Protein AF-A0A7Y0KTG3-F1 (afdb_monomer)

Solvent-accessible surface area (backbone atoms only — not comparable to full-atom values): 6422 Å² total; per-residue (Å²): 110,35,32,43,37,33,25,45,78,39,53,71,75,45,52,79,74,59,49,71,63,42,43,85,75,49,70,42,40,42,65,58,55,52,53,52,51,54,55,38,41,76,73,67,42,84,80,76,78,57,63,63,98,90,29,83,32,62,64,56,47,30,54,33,74,69,43,94,52,64,80,71,36,76,60,45,34,35,30,38,28,81,39,93,68,92,51,73,7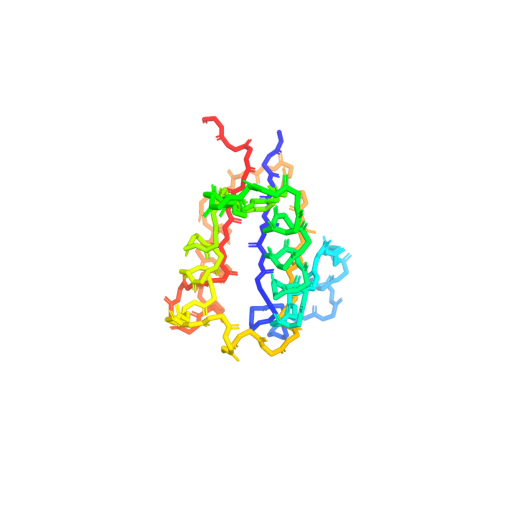0,60,51,52,57,59,35,69,57,21,93,83,54,38,33,59,49,75,45,66,75,131

Foldseek 3Di:
DKKKKFKPLLLVPDDPVVNVQKDWDDWQDLVVVVVVQVVCVVVVNNPDFDDDPVGPGPVRVCQLVVHDDSNVRPRMIMIMHDDPDDDVVVLVVSLVSDPVSHRIDMPDDD

Secondary structure (DSSP, 8-state):
--EEEEEHHHHHTS-HHHHTT-EEEEEE-HHHHHHHHHHHHHTT-TTPPP--SS-SSHHHHHHHHT-SSGGG-SSEEEEEEE-SS--HHHHHHHHHHSTTS-SEEEES--

Mean predicted aligned error: 4.87 Å

Structure (mmCIF, N/CA/C/O backbone):
data_AF-A0A7Y0KTG3-F1
#
_entry.id   AF-A0A7Y0KTG3-F1
#
loop_
_atom_site.group_PDB
_atom_site.id
_atom_site.type_symbol
_atom_site.label_atom_id
_atom_site.label_alt_id
_atom_site.label_comp_id
_atom_site.label_asym_id
_atom_site.label_entity_id
_atom_site.label_seq_id
_atom_site.pdbx_PDB_ins_code
_atom_site.Cartn_x
_atom_site.Cartn_y
_atom_site.Cartn_z
_atom_site.occupancy
_atom_site.B_iso_or_equiv
_atom_site.auth_seq_id
_atom_site.auth_comp_id
_atom_site.auth_asym_id
_atom_site.auth_atom_id
_atom_site.pdbx_PDB_model_num
ATOM 1 N N . MET A 1 1 ? -18.018 5.749 -3.160 1.00 81.81 1 MET A N 1
ATOM 2 C CA . MET A 1 1 ? -17.918 5.172 -1.804 1.00 81.81 1 MET A CA 1
ATOM 3 C C . MET A 1 1 ? -16.442 5.013 -1.512 1.00 81.81 1 MET A C 1
ATOM 5 O O . MET A 1 1 ? -15.791 4.327 -2.298 1.00 81.81 1 MET A O 1
ATOM 9 N N . PRO A 1 2 ? -15.916 5.694 -0.486 1.00 88.75 2 PRO A N 1
ATOM 10 C CA . PRO A 1 2 ? -14.494 5.674 -0.178 1.00 88.75 2 PRO A CA 1
ATOM 11 C C . PRO A 1 2 ? -14.012 4.271 0.192 1.00 88.75 2 PRO A C 1
ATOM 13 O O . PRO A 1 2 ? -14.731 3.498 0.831 1.00 88.75 2 PRO A O 1
ATOM 16 N N . VAL A 1 3 ? -12.787 3.949 -0.206 1.00 90.94 3 VAL A N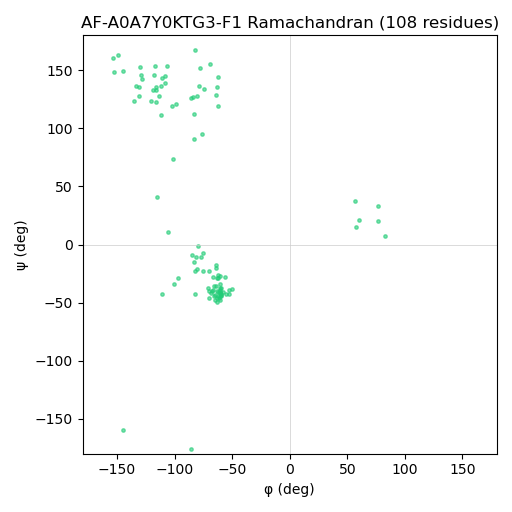 1
ATOM 17 C CA . VAL A 1 3 ? -12.118 2.698 0.155 1.00 90.94 3 VAL A CA 1
ATOM 18 C C . VAL A 1 3 ? -10.847 3.046 0.908 1.00 90.94 3 VAL A C 1
ATOM 20 O O . VAL A 1 3 ? -10.006 3.779 0.393 1.00 90.94 3 VAL A O 1
ATOM 23 N N . LEU A 1 4 ? -10.732 2.521 2.124 1.00 92.69 4 LEU A N 1
ATOM 24 C CA . LEU A 1 4 ? -9.517 2.571 2.918 1.00 92.69 4 LEU A CA 1
ATOM 25 C C . LEU A 1 4 ? -8.579 1.468 2.448 1.00 92.69 4 LEU A C 1
ATOM 27 O O . LEU A 1 4 ? -8.977 0.307 2.390 1.00 92.69 4 LEU A O 1
ATOM 31 N N . ILE A 1 5 ? -7.352 1.854 2.145 1.00 94.19 5 ILE A N 1
ATOM 32 C CA . ILE A 1 5 ? -6.251 1.001 1.735 1.00 94.19 5 ILE A CA 1
ATOM 33 C C . ILE A 1 5 ? -5.191 1.058 2.835 1.00 94.19 5 ILE A C 1
ATOM 35 O O . ILE A 1 5 ? -4.784 2.154 3.231 1.00 94.19 5 ILE A O 1
ATOM 39 N N . ILE A 1 6 ? -4.755 -0.103 3.324 1.00 95.50 6 ILE A N 1
ATOM 40 C CA . ILE A 1 6 ? -3.663 -0.215 4.296 1.00 95.50 6 ILE A CA 1
ATOM 41 C C . ILE A 1 6 ? -2.607 -1.224 3.842 1.00 95.50 6 ILE A C 1
ATOM 43 O O . ILE A 1 6 ? -2.938 -2.222 3.202 1.00 95.50 6 ILE A O 1
ATOM 47 N N . GLY A 1 7 ? -1.347 -0.953 4.172 1.00 95.12 7 GLY A N 1
ATOM 48 C CA . GLY A 1 7 ? -0.236 -1.878 3.950 1.00 95.12 7 GLY A CA 1
ATOM 49 C C . GLY A 1 7 ? -0.120 -2.923 5.059 1.00 95.12 7 GLY A C 1
ATOM 50 O O . GLY A 1 7 ? -0.735 -2.798 6.126 1.00 95.12 7 GLY A O 1
ATOM 51 N N . TRP A 1 8 ? 0.682 -3.957 4.807 1.00 92.88 8 TRP A N 1
ATOM 52 C CA . TRP A 1 8 ? 0.927 -5.056 5.740 1.00 92.88 8 TRP A CA 1
ATOM 53 C C . TRP A 1 8 ? 1.371 -4.584 7.130 1.00 92.88 8 TRP A C 1
ATOM 55 O O . TRP A 1 8 ? 0.832 -5.060 8.128 1.00 92.88 8 TRP A O 1
ATOM 65 N N . GLY A 1 9 ? 2.268 -3.597 7.218 1.00 91.25 9 GLY A N 1
ATOM 66 C CA . GLY A 1 9 ? 2.786 -3.102 8.498 1.00 91.25 9 GLY A CA 1
ATOM 67 C C . GLY A 1 9 ? 1.714 -2.482 9.402 1.00 91.25 9 GLY A C 1
ATOM 68 O O . GLY A 1 9 ? 1.817 -2.544 10.628 1.00 91.25 9 GLY A O 1
ATOM 69 N N . VAL A 1 10 ? 0.653 -1.916 8.815 1.00 93.44 10 VAL A N 1
ATOM 70 C CA . VAL A 1 10 ? -0.525 -1.437 9.558 1.00 93.44 10 VAL A CA 1
ATOM 71 C C . VAL A 1 10 ? -1.480 -2.589 9.850 1.00 93.44 10 VAL A C 1
ATOM 73 O O . VAL A 1 10 ? -1.997 -2.687 10.962 1.00 93.44 10 VAL A O 1
ATOM 76 N N . TYR A 1 11 ? -1.708 -3.464 8.868 1.00 94.00 11 TYR A N 1
ATOM 77 C CA . TYR A 1 11 ? -2.612 -4.602 8.999 1.00 94.00 11 TYR A CA 1
ATOM 78 C C . TYR A 1 11 ? -2.183 -5.568 10.111 1.00 94.00 11 TYR A C 1
ATOM 80 O O . TYR A 1 11 ? -3.029 -6.022 10.881 1.00 94.00 11 TYR A O 1
ATOM 88 N N . ASP A 1 12 ? -0.886 -5.855 10.247 1.00 92.94 12 ASP A N 1
ATOM 89 C CA . ASP A 1 12 ? -0.370 -6.800 11.243 1.00 92.94 12 ASP A CA 1
ATOM 90 C C . ASP A 1 12 ? -0.689 -6.368 12.685 1.00 92.94 12 ASP A C 1
ATOM 92 O O . ASP A 1 12 ? -1.047 -7.196 13.526 1.00 92.94 12 ASP A O 1
ATOM 96 N N . LYS A 1 13 ? -0.700 -5.052 12.926 1.00 93.19 13 LYS A N 1
ATOM 97 C CA . LYS A 1 13 ? -0.993 -4.418 14.222 1.00 93.19 13 LYS A CA 1
ATOM 98 C C . LYS A 1 13 ? -2.479 -4.424 14.597 1.00 93.19 13 LYS A C 1
ATOM 100 O O . LYS A 1 13 ? -2.828 -4.022 15.707 1.00 93.19 13 LYS A O 1
ATOM 105 N N . LEU A 1 14 ? -3.363 -4.844 13.692 1.00 92.62 14 LEU A N 1
ATOM 106 C CA . LEU A 1 14 ? -4.804 -4.873 13.934 1.00 92.62 14 LEU A CA 1
ATOM 107 C C . LEU A 1 14 ? -5.228 -6.055 14.796 1.00 92.62 14 LEU A C 1
ATOM 109 O O . LEU A 1 14 ? -4.647 -7.140 14.753 1.00 92.62 14 LEU A O 1
ATOM 113 N N . THR A 1 15 ? -6.323 -5.868 15.530 1.00 93.81 15 THR A N 1
ATOM 114 C CA . THR A 1 15 ? -6.976 -6.983 16.217 1.00 93.81 15 THR A CA 1
ATOM 115 C C . THR A 1 15 ? -7.626 -7.938 15.213 1.00 93.81 15 THR A C 1
ATOM 117 O O . THR A 1 15 ? -8.060 -7.534 14.135 1.00 93.81 15 THR A O 1
ATOM 120 N N . GLU A 1 16 ? -7.810 -9.204 15.592 1.00 95.00 16 GLU A N 1
ATOM 121 C CA . GLU A 1 16 ? -8.489 -10.208 14.751 1.00 95.00 16 GLU A CA 1
ATOM 122 C C . GLU A 1 16 ? -9.905 -9.80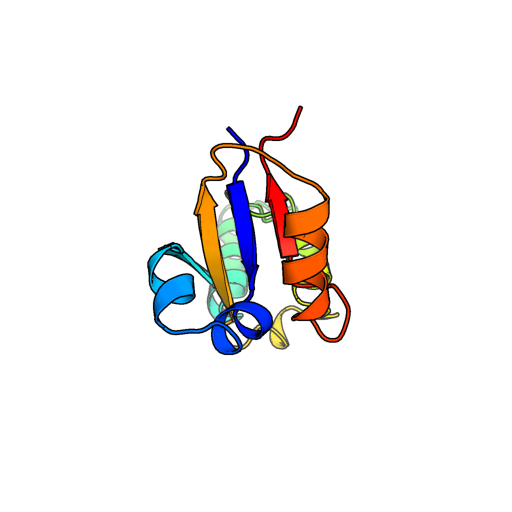2 14.318 1.00 95.00 16 GLU A C 1
ATOM 124 O O . GLU A 1 16 ? -10.401 -10.230 13.276 1.00 95.00 16 GLU A O 1
ATOM 129 N N . LYS A 1 17 ? -10.586 -8.976 15.120 1.00 94.19 17 LYS A N 1
ATOM 130 C CA . LYS A 1 17 ? -11.897 -8.433 14.758 1.00 94.19 17 LYS A CA 1
ATOM 131 C C . LYS A 1 17 ? -11.774 -7.410 13.630 1.00 94.19 17 LYS A C 1
ATOM 133 O O . LYS A 1 17 ? -12.550 -7.480 12.686 1.00 94.19 17 LYS A O 1
ATOM 138 N N . GLU A 1 18 ? -10.813 -6.496 13.728 1.00 92.00 18 GLU A N 1
ATOM 139 C CA . GLU A 1 18 ? -10.572 -5.467 12.713 1.00 92.00 18 GLU A CA 1
ATOM 140 C C . GLU A 1 18 ? -10.049 -6.081 11.412 1.00 92.00 18 GLU A C 1
ATOM 142 O O . GLU A 1 18 ? -10.546 -5.731 10.347 1.00 92.00 18 GLU A O 1
ATOM 147 N N . LYS A 1 19 ? -9.130 -7.056 11.484 1.00 94.62 19 LYS A N 1
ATOM 148 C CA . LYS A 1 19 ? -8.587 -7.769 10.313 1.00 94.62 19 LYS A CA 1
ATOM 149 C C . LYS A 1 19 ? -9.686 -8.347 9.410 1.00 94.62 19 LYS A C 1
ATOM 151 O O . LYS A 1 19 ? -9.601 -8.229 8.193 1.00 94.62 19 LYS A O 1
ATOM 156 N N . LYS A 1 20 ? -10.767 -8.885 9.991 1.00 94.88 20 LYS A N 1
ATOM 157 C CA . LYS A 1 20 ? -11.921 -9.446 9.251 1.00 94.88 20 LYS A CA 1
ATOM 158 C C . LYS A 1 20 ? -12.702 -8.427 8.422 1.00 94.88 20 LYS A C 1
ATOM 160 O O . LYS A 1 20 ? -13.486 -8.825 7.565 1.00 94.88 20 LYS A O 1
ATOM 165 N N . GLU A 1 21 ? -12.537 -7.138 8.693 1.00 93.50 21 GLU A N 1
ATOM 166 C CA . GLU A 1 21 ? -13.199 -6.071 7.940 1.00 93.50 21 GLU A CA 1
ATOM 167 C C . GLU A 1 21 ? -12.428 -5.689 6.669 1.00 93.50 21 GLU A C 1
ATOM 169 O O . GLU A 1 21 ? -12.940 -4.928 5.846 1.00 93.50 21 GLU A O 1
ATOM 174 N N . PHE A 1 22 ? -11.213 -6.215 6.502 1.00 95.06 22 PHE A N 1
ATOM 175 C CA . PHE A 1 22 ? -10.356 -5.964 5.357 1.00 95.06 22 PHE A CA 1
ATOM 176 C C . PHE A 1 22 ? -10.253 -7.199 4.460 1.00 95.06 22 PHE A C 1
ATOM 178 O O . PHE A 1 22 ? -10.226 -8.339 4.918 1.00 95.06 22 PHE A O 1
ATOM 185 N N . ALA A 1 23 ? -10.157 -6.956 3.157 1.00 95.88 23 ALA A N 1
ATOM 186 C CA . ALA A 1 23 ? -9.843 -7.967 2.160 1.00 95.88 23 ALA A CA 1
ATOM 187 C C . ALA A 1 23 ? -8.423 -7.750 1.636 1.00 95.88 23 ALA A C 1
ATOM 189 O O . ALA A 1 23 ? -8.043 -6.610 1.370 1.00 95.88 23 ALA A O 1
ATOM 190 N N . LEU A 1 24 ? -7.665 -8.830 1.441 1.00 95.94 24 LEU A N 1
ATOM 191 C CA . LEU A 1 24 ? -6.414 -8.781 0.686 1.00 95.94 24 LEU A CA 1
ATOM 192 C C . LEU A 1 24 ? -6.721 -8.413 -0.772 1.00 95.94 24 LEU A C 1
ATOM 194 O O . LEU A 1 24 ? -7.585 -9.036 -1.393 1.00 95.94 24 LEU A O 1
ATOM 198 N N . VAL A 1 25 ? -6.035 -7.403 -1.307 1.00 93.25 25 VAL A N 1
ATOM 199 C CA . VAL A 1 25 ? -6.269 -6.896 -2.670 1.00 93.25 25 VAL A CA 1
ATOM 200 C C . VAL A 1 25 ? -5.110 -7.201 -3.603 1.00 93.25 25 VAL A C 1
ATOM 202 O O . VAL A 1 25 ? -5.350 -7.586 -4.746 1.00 93.25 25 VAL A O 1
ATOM 205 N N . ALA A 1 26 ? -3.880 -7.023 -3.131 1.00 92.00 26 ALA A N 1
ATOM 206 C CA . ALA A 1 26 ? -2.683 -7.216 -3.933 1.00 92.00 26 ALA A CA 1
ATOM 207 C C . ALA A 1 26 ? -1.499 -7.600 -3.045 1.00 92.00 26 ALA A C 1
ATOM 209 O O . ALA A 1 26 ? -1.418 -7.146 -1.903 1.00 92.00 26 ALA A O 1
ATOM 210 N N . ASN A 1 27 ? -0.598 -8.398 -3.615 1.00 92.62 27 ASN A N 1
ATOM 211 C CA . ASN A 1 27 ? 0.745 -8.639 -3.107 1.00 92.62 27 ASN A CA 1
ATOM 212 C C . ASN A 1 27 ? 1.725 -8.098 -4.145 1.00 92.62 27 ASN A C 1
ATOM 214 O O . ASN A 1 27 ? 1.543 -8.337 -5.341 1.00 92.62 27 ASN A O 1
ATOM 218 N N . TYR A 1 28 ? 2.738 -7.384 -3.685 1.00 90.94 28 TYR A N 1
ATOM 219 C CA . TYR A 1 28 ? 3.764 -6.780 -4.512 1.00 90.94 28 TYR A CA 1
ATOM 220 C C . TYR A 1 28 ? 5.073 -7.498 -4.241 1.00 90.94 28 TYR A C 1
ATOM 222 O O . TYR A 1 28 ? 5.643 -7.411 -3.158 1.00 90.94 28 TYR A O 1
ATOM 230 N N . GLU A 1 29 ? 5.532 -8.225 -5.249 1.00 89.75 29 GLU A N 1
ATOM 231 C CA . GLU A 1 29 ? 6.836 -8.867 -5.244 1.00 89.75 29 GLU A CA 1
ATOM 232 C C . GLU A 1 29 ? 7.710 -8.180 -6.280 1.00 89.75 29 GLU A C 1
ATOM 234 O O . GLU A 1 29 ? 7.270 -7.934 -7.404 1.00 89.75 29 GLU A O 1
ATOM 239 N N . THR A 1 30 ? 8.964 -7.914 -5.926 1.00 88.81 30 THR A N 1
ATOM 240 C CA . THR A 1 30 ? 9.952 -7.323 -6.838 1.00 88.81 30 THR A CA 1
ATOM 241 C C . THR A 1 30 ? 10.022 -8.068 -8.186 1.00 88.81 30 THR A C 1
ATOM 243 O O . THR A 1 30 ? 10.114 -7.448 -9.247 1.00 88.81 30 THR A O 1
ATOM 246 N N . SER A 1 31 ? 9.916 -9.402 -8.168 1.00 89.31 31 SER A N 1
ATOM 247 C CA . SER A 1 31 ? 9.901 -10.268 -9.360 1.00 89.31 31 SER A CA 1
ATOM 248 C C . SER A 1 31 ? 8.806 -9.888 -10.361 1.00 89.31 31 SER A C 1
ATOM 250 O O . SER A 1 31 ? 9.072 -9.806 -11.559 1.00 89.31 31 SER A O 1
ATOM 252 N N . TYR A 1 32 ? 7.601 -9.585 -9.876 1.00 87.38 32 TYR A N 1
ATOM 253 C CA . TYR A 1 32 ? 6.465 -9.206 -10.713 1.00 87.38 32 TYR A CA 1
ATOM 254 C C . TYR A 1 32 ? 6.747 -7.930 -11.520 1.00 87.38 32 TYR A C 1
ATOM 256 O O . TYR A 1 32 ? 6.406 -7.851 -12.700 1.00 87.38 32 TYR A O 1
ATOM 264 N N . PHE A 1 33 ? 7.423 -6.945 -10.921 1.00 87.88 33 PHE A N 1
ATOM 265 C CA . PHE A 1 33 ? 7.778 -5.702 -11.614 1.00 87.88 33 PHE A CA 1
ATOM 266 C C . PHE A 1 33 ? 8.773 -5.946 -12.746 1.00 87.88 33 PHE A C 1
ATOM 268 O O . PHE A 1 33 ? 8.581 -5.433 -13.852 1.00 87.88 33 PHE A O 1
ATOM 275 N N . TYR A 1 34 ? 9.798 -6.762 -12.493 1.00 88.94 34 TYR A N 1
ATOM 276 C CA . TYR A 1 34 ? 10.777 -7.132 -13.512 1.00 88.94 34 TYR A CA 1
ATOM 277 C C . TYR A 1 34 ? 10.131 -7.886 -14.675 1.00 88.94 34 TYR A C 1
ATOM 279 O O . TYR A 1 34 ? 10.369 -7.535 -15.831 1.00 88.94 34 TYR A O 1
ATOM 287 N N . GLU A 1 35 ? 9.245 -8.842 -14.387 1.00 89.69 35 GLU A N 1
ATOM 288 C CA . GLU A 1 35 ? 8.496 -9.567 -15.418 1.00 89.69 35 GLU A CA 1
ATOM 289 C C . GLU A 1 35 ? 7.631 -8.627 -16.273 1.00 89.69 35 GLU A C 1
ATOM 291 O O . GLU A 1 35 ? 7.639 -8.722 -17.504 1.00 89.69 35 GLU A O 1
ATOM 296 N N . CYS A 1 36 ? 6.914 -7.682 -15.650 1.00 87.81 36 CYS A N 1
ATOM 297 C CA . CYS A 1 36 ? 6.125 -6.685 -16.377 1.00 87.81 36 CYS A CA 1
ATOM 298 C C . CYS A 1 36 ? 6.997 -5.807 -17.283 1.00 87.81 36 CYS A C 1
ATOM 300 O O . CYS A 1 36 ? 6.651 -5.595 -18.449 1.00 87.81 36 CYS A O 1
ATOM 302 N N . TYR A 1 37 ? 8.127 -5.319 -16.767 1.00 88.25 37 TYR A N 1
ATOM 303 C CA . TYR A 1 37 ? 9.048 -4.484 -17.530 1.00 88.25 37 TYR A CA 1
ATOM 304 C C . TYR A 1 37 ? 9.645 -5.238 -18.724 1.00 88.25 37 TYR A C 1
ATOM 306 O O . TYR A 1 37 ? 9.598 -4.738 -19.849 1.00 88.25 37 TYR A O 1
ATOM 314 N N . GLU A 1 38 ? 10.166 -6.450 -18.516 1.00 90.50 38 GLU A N 1
ATOM 315 C CA . GLU A 1 38 ? 10.749 -7.264 -19.589 1.00 90.50 38 GLU A CA 1
ATOM 316 C C . GLU A 1 38 ? 9.728 -7.581 -20.684 1.00 90.50 38 GLU A C 1
ATOM 318 O O . GLU A 1 38 ? 10.031 -7.490 -21.878 1.00 90.50 38 GLU A O 1
ATOM 323 N N . TYR A 1 39 ? 8.498 -7.908 -20.288 1.00 91.25 39 TYR A N 1
ATOM 324 C CA . TYR A 1 39 ? 7.413 -8.205 -21.212 1.00 91.25 39 TYR A CA 1
ATOM 325 C C . TYR A 1 39 ? 7.040 -7.002 -22.091 1.00 91.25 39 TYR A C 1
ATOM 327 O O . TYR A 1 39 ? 6.906 -7.135 -23.312 1.00 91.25 39 TYR A O 1
ATOM 335 N N . GLU A 1 40 ? 6.896 -5.815 -21.503 1.00 91.69 40 GLU A N 1
ATOM 336 C CA . GLU A 1 40 ? 6.574 -4.591 -22.244 1.00 91.69 40 GLU A CA 1
ATOM 337 C C . GLU A 1 40 ? 7.753 -4.119 -23.102 1.00 91.69 40 GLU A C 1
ATOM 339 O O . GLU A 1 40 ? 7.572 -3.740 -24.267 1.00 91.69 40 GLU A O 1
ATOM 344 N N . TYR A 1 41 ? 8.980 -4.266 -22.600 1.00 89.62 41 TYR A N 1
ATOM 345 C CA . TYR A 1 41 ? 10.188 -4.011 -23.374 1.00 89.62 41 TYR A CA 1
ATOM 346 C C . TYR A 1 41 ? 10.274 -4.915 -24.612 1.00 89.62 41 TYR A C 1
ATOM 348 O O . TYR A 1 41 ? 10.557 -4.432 -25.712 1.00 89.62 41 TYR A O 1
ATOM 356 N N . ALA A 1 42 ? 9.965 -6.211 -24.478 1.00 92.50 42 ALA A N 1
ATOM 357 C CA . ALA A 1 42 ? 9.937 -7.163 -25.592 1.00 92.50 42 ALA A CA 1
ATOM 358 C C . ALA A 1 42 ? 8.889 -6.807 -26.663 1.00 92.50 42 ALA A C 1
ATOM 360 O O . ALA A 1 42 ? 9.074 -7.116 -27.841 1.00 92.50 42 ALA A O 1
ATOM 361 N N . LYS A 1 43 ? 7.816 -6.098 -26.287 1.00 94.06 43 LYS A N 1
ATOM 362 C CA . LYS A 1 43 ? 6.831 -5.531 -27.225 1.00 94.06 43 LYS A CA 1
ATOM 363 C C . LYS A 1 43 ? 7.277 -4.223 -27.883 1.00 94.06 43 LYS A C 1
ATOM 365 O O . LYS A 1 43 ? 6.542 -3.664 -28.695 1.00 94.06 43 LYS A O 1
ATOM 370 N N . GLY A 1 44 ? 8.463 -3.725 -27.546 1.00 90.94 44 GLY A N 1
ATOM 371 C CA . GLY A 1 44 ? 8.987 -2.452 -28.029 1.00 90.94 44 GLY A CA 1
ATOM 372 C C . GLY A 1 44 ? 8.492 -1.237 -27.243 1.00 90.94 44 GLY A C 1
ATOM 373 O O . GLY A 1 44 ? 8.796 -0.110 -27.640 1.00 90.94 44 GLY A O 1
ATOM 374 N N . ASN A 1 45 ? 7.772 -1.434 -26.133 1.00 90.75 45 ASN A N 1
ATOM 375 C CA . ASN A 1 45 ? 7.372 -0.350 -25.246 1.00 90.75 45 ASN A CA 1
ATOM 376 C C . ASN A 1 45 ? 8.510 -0.021 -24.269 1.00 90.75 45 ASN A C 1
ATOM 378 O O . ASN A 1 45 ? 8.629 -0.599 -23.194 1.00 90.75 45 ASN A O 1
ATOM 382 N N . LYS A 1 46 ? 9.374 0.917 -24.665 1.00 84.06 46 LYS A N 1
ATOM 383 C CA . LYS A 1 46 ? 10.535 1.340 -23.861 1.00 84.06 46 LYS A CA 1
ATOM 384 C C . LYS A 1 46 ? 10.199 2.350 -22.761 1.00 84.06 46 LYS A C 1
ATOM 386 O O . LYS A 1 46 ? 11.055 2.626 -21.932 1.00 84.06 46 LYS A O 1
ATOM 391 N N . ASN A 1 47 ? 8.984 2.894 -22.776 1.00 85.19 47 ASN A N 1
ATOM 392 C CA . ASN A 1 47 ? 8.513 3.913 -21.838 1.00 85.19 47 ASN A CA 1
ATOM 393 C C . ASN A 1 47 ? 7.368 3.348 -20.993 1.00 85.19 47 ASN A C 1
ATOM 395 O O . ASN A 1 47 ? 6.340 3.996 -20.816 1.00 85.19 47 ASN A O 1
ATOM 399 N N . TYR A 1 48 ? 7.500 2.094 -20.568 1.00 85.19 48 TYR A N 1
ATOM 400 C CA . TYR A 1 48 ? 6.482 1.457 -19.756 1.00 85.19 48 TYR A CA 1
ATOM 401 C C . TYR A 1 48 ? 6.329 2.196 -18.421 1.00 85.19 48 TYR A C 1
ATOM 403 O O . TYR A 1 48 ? 7.272 2.270 -17.636 1.00 85.19 48 TYR A O 1
ATOM 411 N N . GLU A 1 49 ? 5.131 2.720 -18.175 1.00 87.25 49 GLU A N 1
ATOM 412 C CA . GLU A 1 49 ? 4.716 3.255 -16.882 1.00 87.25 49 GLU A CA 1
ATOM 413 C C . GLU A 1 49 ? 3.814 2.220 -16.201 1.00 87.25 49 GLU A C 1
ATOM 415 O O . GLU A 1 49 ? 2.762 1.841 -16.727 1.00 87.25 49 GLU A O 1
ATOM 420 N N . TRP A 1 50 ? 4.237 1.734 -15.033 1.00 90.50 50 TRP A N 1
ATOM 421 C CA . TRP A 1 50 ? 3.458 0.791 -14.237 1.00 90.50 50 TRP A CA 1
ATOM 422 C C . TRP A 1 50 ? 2.359 1.516 -13.456 1.00 90.50 50 TRP A C 1
ATOM 424 O O . TRP A 1 50 ? 2.604 2.549 -12.837 1.00 90.50 50 TRP A O 1
ATOM 434 N N . SER A 1 51 ? 1.155 0.946 -13.449 1.00 91.00 51 SER A N 1
ATOM 435 C CA . SER A 1 51 ? 0.040 1.376 -12.605 1.00 91.00 51 SER A CA 1
ATOM 436 C C . SER A 1 51 ? -0.907 0.208 -12.349 1.00 91.00 51 SER A C 1
ATOM 438 O O . SER A 1 51 ? -0.926 -0.773 -13.100 1.00 91.00 51 SER A O 1
ATOM 440 N N . ASP A 1 52 ? -1.727 0.324 -11.311 1.00 90.50 52 ASP A N 1
ATOM 441 C CA . ASP A 1 52 ? -2.772 -0.642 -11.014 1.00 90.50 52 ASP A CA 1
ATOM 442 C C . ASP A 1 52 ? -4.033 0.015 -10.415 1.00 90.50 52 ASP A C 1
ATOM 444 O O . ASP A 1 52 ? -4.325 1.195 -10.614 1.00 90.50 52 ASP A O 1
ATOM 448 N N . ARG A 1 53 ? -4.863 -0.782 -9.732 1.00 89.06 53 ARG A N 1
ATOM 449 C CA . ARG A 1 53 ? -6.126 -0.313 -9.139 1.00 89.06 53 ARG A CA 1
ATOM 450 C C . ARG A 1 53 ? -5.932 0.512 -7.866 1.00 89.06 53 ARG A C 1
ATOM 452 O O . ARG A 1 53 ? -6.847 1.241 -7.481 1.00 89.06 53 ARG A O 1
ATOM 459 N N . CYS A 1 54 ? -4.805 0.345 -7.189 1.00 91.19 54 CYS A N 1
ATOM 460 C CA . CYS A 1 54 ? -4.475 0.964 -5.914 1.00 91.19 54 CYS A CA 1
ATOM 461 C C . CYS A 1 54 ? -3.543 2.170 -6.099 1.00 91.19 54 CYS A C 1
ATOM 463 O O . CYS A 1 54 ? -3.689 3.159 -5.370 1.00 91.19 54 CYS A O 1
ATOM 465 N N . PHE A 1 55 ? -2.647 2.112 -7.086 1.00 93.50 55 PHE A N 1
ATOM 466 C CA . PHE A 1 55 ? -1.558 3.058 -7.310 1.00 93.50 55 PHE A CA 1
ATOM 467 C C . PHE A 1 55 ? -1.472 3.487 -8.778 1.00 93.50 55 PHE A C 1
ATOM 469 O O . PHE A 1 55 ? -1.583 2.686 -9.703 1.00 93.50 55 PHE A O 1
ATOM 476 N N . LYS A 1 56 ? -1.281 4.787 -8.994 1.00 93.38 56 LYS A N 1
ATOM 477 C CA . LYS A 1 56 ? -1.178 5.424 -10.311 1.00 93.38 56 LYS A CA 1
ATOM 478 C C . LYS A 1 56 ? 0.216 5.303 -10.914 1.00 93.38 56 LYS A C 1
ATOM 480 O O . LYS A 1 56 ? 0.343 5.440 -12.124 1.00 93.38 56 LYS A O 1
ATOM 485 N N . SER A 1 57 ? 1.228 5.100 -10.079 1.00 93.00 57 SER A N 1
ATOM 486 C CA . SER A 1 57 ? 2.615 4.922 -10.490 1.00 93.00 57 SER A CA 1
ATOM 487 C C . SER A 1 57 ? 3.352 4.015 -9.507 1.00 93.00 57 SER A C 1
ATOM 489 O O . SER A 1 57 ? 2.909 3.813 -8.372 1.00 93.00 57 SER A O 1
ATOM 491 N N . GLN A 1 58 ? 4.503 3.495 -9.938 1.00 91.75 58 GLN A N 1
ATOM 492 C CA . GLN A 1 58 ? 5.434 2.782 -9.061 1.00 91.75 58 GLN A CA 1
ATOM 493 C C . GLN A 1 58 ? 5.930 3.692 -7.927 1.00 91.75 58 GLN A C 1
ATOM 495 O O . GLN A 1 58 ? 6.063 3.248 -6.795 1.00 91.75 58 GLN A O 1
ATOM 500 N N . GLU A 1 59 ? 6.151 4.976 -8.211 1.00 93.25 59 GLU A N 1
ATOM 501 C CA . GLU A 1 59 ? 6.574 5.969 -7.217 1.00 93.25 59 GLU A CA 1
ATOM 502 C C . GLU A 1 59 ? 5.52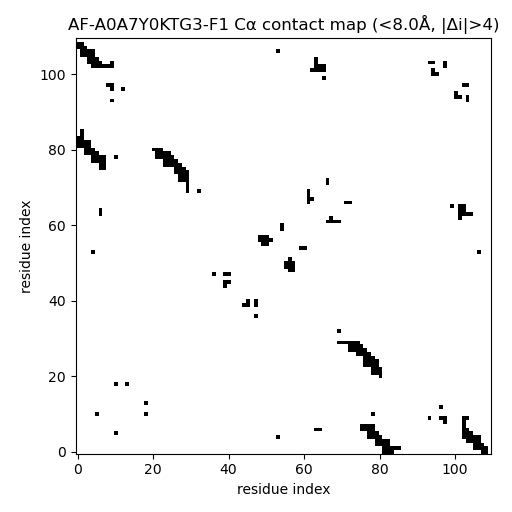9 6.110 -6.102 1.00 93.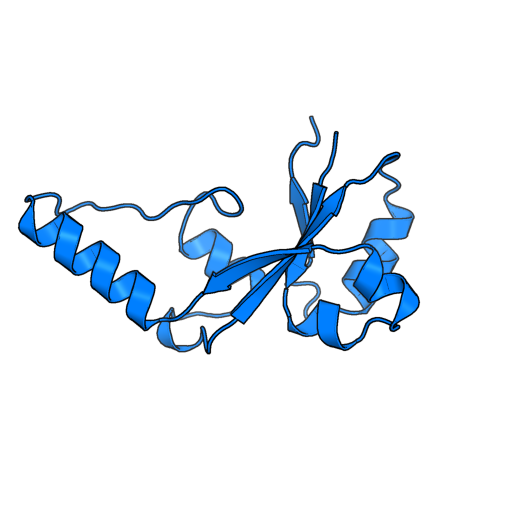25 59 GLU A C 1
ATOM 504 O O . GLU A 1 59 ? 5.88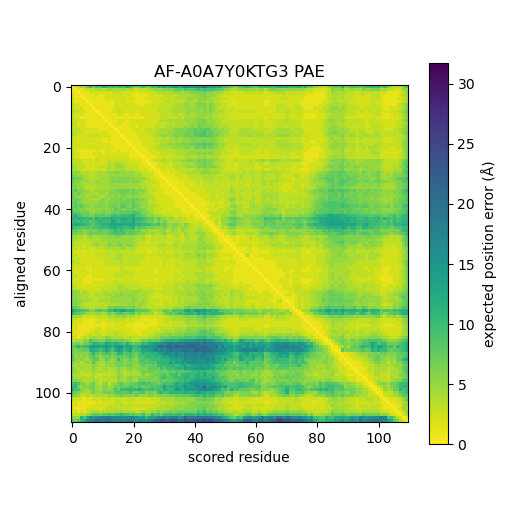3 6.064 -4.931 1.00 93.25 59 GLU A O 1
ATOM 509 N N . GLU A 1 60 ? 4.234 6.178 -6.442 1.00 94.88 60 GLU A N 1
ATOM 510 C CA . GLU A 1 60 ? 3.162 6.262 -5.440 1.00 94.88 60 GLU A CA 1
ATOM 511 C C . GLU A 1 60 ? 3.094 5.001 -4.557 1.00 94.88 60 GLU A C 1
ATOM 513 O O . GLU A 1 60 ? 2.787 5.090 -3.366 1.00 94.88 60 GLU A O 1
ATOM 518 N N . LEU A 1 61 ? 3.373 3.822 -5.124 1.00 94.25 61 LEU A N 1
ATOM 519 C CA . LEU A 1 61 ? 3.476 2.570 -4.368 1.00 94.25 61 LEU A CA 1
ATOM 520 C C . LEU A 1 61 ? 4.660 2.608 -3.389 1.00 94.25 61 LEU A C 1
ATOM 522 O O . LEU A 1 61 ? 4.496 2.276 -2.215 1.00 94.25 61 LEU A O 1
ATOM 526 N N . LEU A 1 62 ? 5.839 3.021 -3.858 1.00 93.75 62 LEU A N 1
ATOM 527 C CA . LEU A 1 62 ? 7.047 3.099 -3.035 1.00 93.75 62 LEU A CA 1
ATOM 528 C C . LEU A 1 62 ? 6.896 4.135 -1.915 1.00 93.75 62 LEU A C 1
ATOM 530 O O . LEU A 1 62 ? 7.167 3.824 -0.757 1.00 93.75 62 LEU A O 1
ATOM 534 N N . GLU A 1 63 ? 6.346 5.315 -2.214 1.00 94.00 63 GLU A N 1
ATOM 535 C CA . GLU A 1 63 ? 5.998 6.326 -1.208 1.00 94.00 63 GLU A CA 1
ATOM 536 C C . GLU A 1 63 ? 5.016 5.779 -0.164 1.00 94.00 63 GLU A C 1
ATOM 538 O O . GLU A 1 63 ? 5.162 6.036 1.035 1.00 94.00 63 GLU A O 1
ATOM 543 N N . PHE A 1 64 ? 4.026 4.990 -0.596 1.00 94.44 64 PHE A N 1
ATOM 544 C CA . PHE A 1 64 ? 3.065 4.369 0.310 1.00 94.44 64 PHE A CA 1
ATOM 545 C C . PHE A 1 64 ? 3.738 3.403 1.286 1.00 94.44 64 PHE A C 1
ATOM 547 O O . PHE A 1 64 ? 3.390 3.417 2.466 1.00 94.44 64 PHE A O 1
ATOM 554 N N . PHE A 1 65 ? 4.706 2.600 0.846 1.00 92.69 65 PHE A N 1
ATOM 555 C CA . PHE A 1 65 ? 5.452 1.708 1.738 1.00 92.69 65 PHE A CA 1
ATOM 556 C C . PHE A 1 65 ? 6.612 2.394 2.474 1.00 92.69 65 PHE A C 1
ATOM 558 O O . PHE A 1 65 ? 7.041 1.911 3.523 1.00 92.69 65 PHE A O 1
ATOM 565 N N . GLY A 1 66 ? 7.017 3.587 2.031 1.00 92.38 66 GLY A N 1
ATOM 566 C CA . GLY A 1 66 ? 8.166 4.324 2.557 1.00 92.38 66 GLY A CA 1
ATOM 567 C C . GLY A 1 66 ? 9.500 3.765 2.072 1.00 92.38 66 GLY A C 1
ATOM 568 O O . GLY A 1 66 ? 10.468 3.790 2.828 1.00 92.38 66 GLY A O 1
ATOM 569 N N . TYR A 1 67 ? 9.530 3.239 0.851 1.00 93.00 67 TYR A N 1
ATOM 570 C CA . TYR A 1 67 ? 10.713 2.663 0.225 1.00 93.00 67 TYR A CA 1
ATOM 571 C C . TYR A 1 67 ? 11.273 3.576 -0.856 1.00 93.00 67 TYR A C 1
ATOM 573 O O . TYR A 1 67 ? 10.552 4.375 -1.451 1.00 93.00 67 TYR A O 1
ATOM 581 N N . GLU A 1 68 ? 12.575 3.451 -1.098 1.00 91.62 68 GLU A N 1
ATOM 582 C CA . GLU A 1 68 ? 13.258 4.184 -2.166 1.00 91.62 68 GLU A CA 1
ATOM 583 C C . GLU A 1 68 ? 13.401 3.326 -3.424 1.00 91.62 68 GLU A C 1
ATOM 585 O O . GLU A 1 68 ? 13.426 3.866 -4.531 1.00 91.62 68 GLU A O 1
ATOM 590 N N . MET A 1 69 ? 13.472 1.998 -3.271 1.00 91.38 69 MET A N 1
ATOM 591 C CA . MET A 1 69 ? 13.710 1.075 -4.375 1.00 91.38 69 MET A CA 1
ATOM 592 C C . MET A 1 69 ? 12.688 -0.064 -4.400 1.00 91.38 69 MET A C 1
ATOM 594 O O . MET A 1 69 ? 12.116 -0.437 -3.379 1.00 91.38 69 MET A O 1
ATOM 598 N N . ILE A 1 70 ? 12.439 -0.621 -5.590 1.00 89.25 70 ILE A N 1
ATOM 599 C CA . ILE A 1 70 ? 11.475 -1.720 -5.755 1.00 89.25 70 ILE A CA 1
ATOM 600 C C . ILE A 1 70 ? 11.934 -2.997 -5.069 1.00 89.25 70 ILE A C 1
ATOM 602 O O . ILE A 1 70 ? 11.086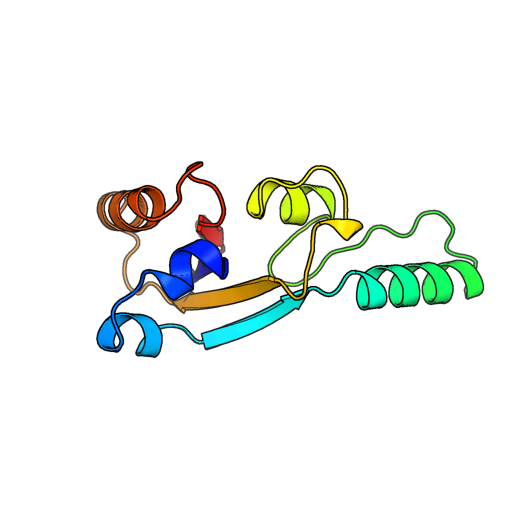 -3.770 -4.654 1.00 89.25 70 ILE A O 1
ATOM 606 N N . GLU A 1 71 ? 13.244 -3.194 -4.923 1.00 90.06 71 GLU A N 1
ATOM 607 C CA . GLU A 1 71 ? 13.852 -4.341 -4.247 1.00 90.06 71 GLU A CA 1
ATOM 608 C C . GLU A 1 71 ? 13.512 -4.401 -2.760 1.00 90.06 71 GLU A C 1
ATOM 610 O O . GLU A 1 71 ? 13.620 -5.466 -2.155 1.00 90.06 71 GLU A O 1
ATOM 615 N N . ASP A 1 72 ? 13.101 -3.272 -2.180 1.00 89.75 72 ASP A N 1
ATOM 616 C CA . ASP A 1 72 ? 12.638 -3.207 -0.799 1.00 89.75 72 ASP A CA 1
ATOM 617 C C . ASP A 1 72 ? 11.204 -3.759 -0.650 1.00 89.75 72 ASP A C 1
ATOM 619 O O . ASP A 1 72 ? 10.761 -3.994 0.472 1.00 89.75 72 ASP A O 1
ATOM 623 N N . LEU A 1 73 ? 10.483 -4.008 -1.760 1.00 86.06 73 LEU A N 1
ATOM 624 C CA . LEU A 1 73 ? 9.196 -4.711 -1.755 1.00 86.06 73 LEU A CA 1
ATOM 625 C C . LEU A 1 73 ? 9.434 -6.218 -1.560 1.00 86.06 73 LEU A C 1
ATOM 627 O O . LEU A 1 73 ? 9.663 -6.968 -2.521 1.00 86.06 73 LEU A O 1
ATOM 631 N N . ASP A 1 74 ? 9.337 -6.660 -0.307 1.00 79.19 74 ASP A N 1
ATOM 632 C CA . ASP A 1 74 ? 9.499 -8.059 0.109 1.00 79.19 74 ASP A CA 1
ATOM 633 C C . ASP A 1 74 ? 8.136 -8.727 0.343 1.00 79.19 74 ASP A C 1
ATOM 635 O O . ASP A 1 74 ? 7.695 -8.945 1.472 1.00 79.19 74 ASP A O 1
ATOM 639 N N . ALA A 1 75 ? 7.432 -9.015 -0.758 1.00 79.31 75 ALA A N 1
ATOM 640 C CA . ALA A 1 75 ? 6.085 -9.594 -0.745 1.00 79.31 75 ALA A CA 1
ATOM 641 C C . ALA A 1 75 ? 5.063 -8.752 0.047 1.00 79.31 75 ALA A C 1
ATOM 643 O O . ALA A 1 75 ? 4.159 -9.279 0.706 1.00 79.31 75 ALA A O 1
ATOM 644 N N . ASP A 1 76 ? 5.189 -7.429 -0.046 1.00 91.88 76 ASP A N 1
ATOM 645 C CA . ASP A 1 76 ? 4.306 -6.501 0.640 1.00 91.88 76 ASP A CA 1
ATOM 646 C C . ASP A 1 76 ? 2.864 -6.627 0.171 1.00 91.88 76 ASP A C 1
ATOM 648 O O . ASP A 1 76 ? 2.550 -6.679 -1.019 1.00 91.88 76 ASP A O 1
ATOM 652 N N . ALA A 1 77 ? 1.956 -6.633 1.138 1.00 94.50 77 ALA A N 1
ATOM 653 C CA . ALA A 1 77 ? 0.544 -6.837 0.892 1.00 94.50 77 ALA A CA 1
ATOM 654 C C . ALA A 1 77 ? -0.253 -5.561 1.146 1.00 94.50 77 ALA A C 1
ATOM 656 O O . ALA A 1 77 ? -0.003 -4.810 2.094 1.00 94.50 77 ALA A O 1
ATOM 657 N N . VAL A 1 78 ? -1.275 -5.356 0.321 1.00 95.81 78 VAL A N 1
ATOM 658 C CA . VAL A 1 78 ? -2.244 -4.278 0.479 1.00 95.81 78 VAL A CA 1
ATOM 659 C C . VAL A 1 78 ? -3.631 -4.842 0.729 1.00 95.81 78 VAL A C 1
ATOM 661 O O . VAL A 1 78 ? -4.128 -5.712 0.009 1.00 95.81 78 VAL A O 1
ATOM 664 N N . TYR A 1 79 ? -4.281 -4.276 1.738 1.00 96.12 79 TYR A N 1
ATOM 665 C CA . TYR A 1 79 ? -5.599 -4.658 2.204 1.00 96.12 79 TYR A CA 1
ATOM 666 C C . TYR A 1 79 ? -6.575 -3.500 2.044 1.00 96.12 79 TYR A C 1
ATOM 668 O O . TYR A 1 79 ? -6.212 -2.337 2.221 1.00 96.12 79 TYR A O 1
ATOM 676 N N . ALA A 1 80 ? -7.834 -3.812 1.745 1.00 95.00 80 ALA A N 1
ATOM 677 C CA . ALA A 1 80 ? -8.865 -2.810 1.534 1.00 95.00 80 ALA A CA 1
ATOM 678 C C . ALA A 1 80 ? -10.120 -3.056 2.363 1.00 95.00 80 ALA A C 1
ATOM 680 O O . ALA A 1 80 ? -10.594 -4.185 2.489 1.00 95.00 80 ALA A O 1
ATOM 681 N N . LYS A 1 81 ? -10.711 -1.961 2.837 1.00 92.69 81 LYS A N 1
ATOM 682 C CA . LYS A 1 81 ? -12.012 -1.922 3.502 1.00 92.69 81 LYS A CA 1
ATOM 683 C C . LYS A 1 81 ? -12.869 -0.823 2.882 1.00 92.69 81 LYS A C 1
ATOM 685 O O . LYS A 1 81 ? -12.412 0.301 2.675 1.00 92.69 81 LYS A O 1
ATOM 690 N N . ARG A 1 82 ? -14.140 -1.120 2.608 1.00 90.44 82 ARG A N 1
ATOM 691 C CA . ARG A 1 82 ? -15.111 -0.093 2.199 1.0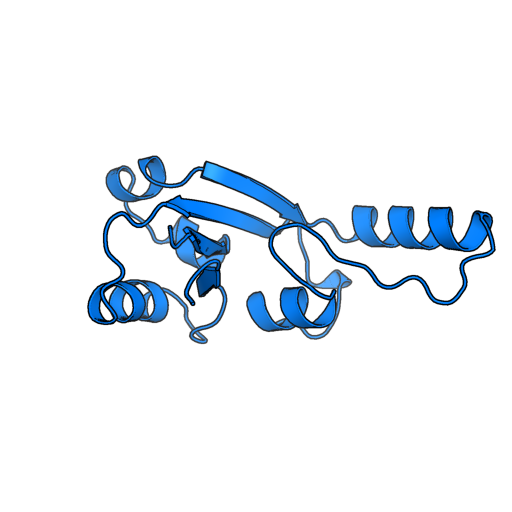0 90.44 82 ARG A CA 1
ATOM 692 C C . ARG A 1 82 ? -15.515 0.738 3.413 1.00 90.44 82 ARG A C 1
ATOM 694 O O .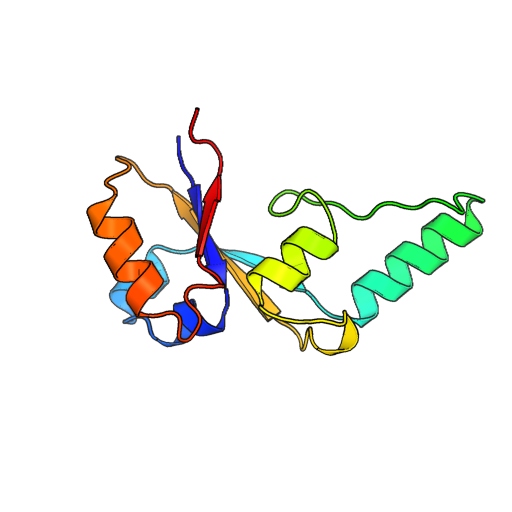 ARG A 1 82 ? -15.834 0.178 4.458 1.00 90.44 82 ARG A O 1
ATOM 701 N N . LEU A 1 83 ? -15.523 2.057 3.263 1.00 85.44 83 LEU A N 1
ATOM 702 C CA . LEU A 1 83 ? -16.022 2.969 4.286 1.00 85.44 83 LEU A CA 1
ATOM 703 C C . LEU A 1 83 ? -17.451 3.385 3.927 1.00 85.44 83 LEU A C 1
ATOM 705 O O . LEU A 1 83 ? -17.684 3.958 2.861 1.00 85.44 83 LEU A O 1
ATOM 709 N N . GLU A 1 84 ? -18.402 3.094 4.816 1.00 79.00 84 GLU A N 1
ATOM 710 C CA . GLU A 1 84 ? -19.789 3.564 4.679 1.00 79.00 84 GLU A CA 1
ATOM 711 C C . GLU A 1 84 ? -19.881 5.080 4.903 1.00 79.00 84 GLU A C 1
ATOM 713 O O . GLU A 1 84 ? -20.552 5.786 4.153 1.00 79.00 84 GLU A O 1
ATOM 718 N N . THR A 1 85 ? -19.125 5.587 5.879 1.00 73.06 85 THR A N 1
ATOM 719 C CA . THR A 1 85 ? -18.948 7.011 6.178 1.00 73.06 85 THR A CA 1
ATOM 720 C C . THR A 1 85 ? -17.460 7.313 6.308 1.00 73.06 85 THR A C 1
ATOM 722 O O . THR A 1 85 ? -16.756 6.637 7.056 1.00 73.06 85 THR A O 1
ATOM 725 N N . TYR A 1 86 ? -16.963 8.319 5.584 1.00 69.69 86 TYR A N 1
ATOM 726 C CA . TYR A 1 86 ? -15.601 8.815 5.784 1.00 69.69 86 TYR A CA 1
ATOM 727 C C . TYR A 1 86 ? -15.600 9.808 6.946 1.00 69.69 86 TYR A C 1
ATOM 729 O O . TYR A 1 86 ? -16.180 10.888 6.832 1.00 69.69 86 TYR A O 1
ATOM 737 N N . VAL A 1 87 ? -14.960 9.434 8.054 1.00 72.06 87 VAL A N 1
ATOM 738 C CA . VAL A 1 87 ? -14.723 10.318 9.198 1.00 72.06 87 VAL A CA 1
ATOM 739 C C . VAL A 1 87 ? -13.216 10.495 9.340 1.00 72.06 87 VAL A C 1
ATOM 741 O O . VAL A 1 87 ? -12.472 9.528 9.480 1.00 72.06 87 VAL A O 1
ATOM 744 N N . GLU A 1 88 ? -12.745 11.738 9.293 1.00 75.31 88 GLU A N 1
ATOM 745 C CA . GLU A 1 88 ? -11.311 12.056 9.355 1.00 75.31 88 GLU A CA 1
ATOM 746 C C . GLU A 1 88 ? -10.655 11.571 10.667 1.00 75.31 88 GLU A C 1
ATOM 748 O O . GLU A 1 88 ? -9.471 11.240 10.708 1.00 75.31 88 GLU A O 1
ATOM 753 N N . GLU A 1 89 ? -11.437 11.469 11.743 1.00 74.69 89 GLU A N 1
ATOM 754 C CA . GLU A 1 89 ? -11.006 10.914 13.031 1.00 74.69 89 GLU A CA 1
ATOM 755 C C . GLU A 1 89 ? -10.666 9.420 12.948 1.00 74.69 89 GLU A C 1
ATOM 757 O O . GLU A 1 89 ? -9.684 8.988 13.556 1.00 74.69 89 GLU A O 1
ATOM 762 N N . ASP A 1 90 ? -11.392 8.650 12.132 1.00 73.25 90 ASP A N 1
ATOM 763 C CA . ASP A 1 90 ? -11.068 7.242 11.895 1.00 73.25 90 ASP A CA 1
ATOM 764 C C . ASP A 1 90 ? -9.743 7.121 11.140 1.00 73.25 90 ASP A C 1
ATOM 766 O O . ASP A 1 90 ? -8.918 6.274 11.477 1.00 73.25 90 ASP A O 1
ATOM 770 N N . LEU A 1 91 ? -9.482 8.008 10.170 1.00 78.12 91 LEU A N 1
ATOM 771 C CA . LEU A 1 91 ? -8.205 8.038 9.451 1.00 78.12 91 LEU A CA 1
ATOM 772 C C . LEU A 1 91 ? -7.031 8.266 10.411 1.00 78.12 91 LEU A C 1
ATOM 774 O O . LEU A 1 91 ? -6.023 7.568 10.324 1.00 78.12 91 LEU A O 1
ATOM 778 N N . LYS A 1 92 ? -7.182 9.186 11.373 1.00 81.00 92 LYS A N 1
ATOM 779 C CA . LYS A 1 92 ? -6.153 9.448 12.392 1.00 81.00 92 LYS A CA 1
ATOM 780 C C . LYS A 1 92 ? -5.839 8.206 13.222 1.00 81.00 92 LYS A C 1
ATOM 782 O O . LYS A 1 92 ? -4.669 7.987 13.525 1.00 81.00 92 LYS A O 1
ATOM 787 N N . LYS A 1 93 ? -6.841 7.379 13.548 1.00 83.69 93 LYS A N 1
ATOM 788 C CA . LYS A 1 93 ? -6.624 6.099 14.240 1.00 83.69 93 LYS A CA 1
ATOM 789 C C . LYS A 1 93 ? -5.729 5.171 13.413 1.00 83.69 93 LYS A C 1
ATOM 791 O O . LYS A 1 93 ? -4.769 4.629 13.948 1.00 83.69 93 LYS A O 1
ATOM 796 N N . TRP A 1 94 ? -6.001 5.014 12.117 1.00 83.69 94 TRP A N 1
ATOM 797 C CA . TRP A 1 94 ? -5.186 4.154 11.246 1.00 83.69 94 TRP A CA 1
ATOM 798 C C . TRP A 1 94 ? -3.775 4.716 11.044 1.00 83.69 94 TRP A C 1
ATOM 800 O O . TRP A 1 94 ? -2.801 3.974 11.118 1.00 83.69 94 TRP A O 1
ATOM 810 N N . MET A 1 95 ? -3.642 6.035 10.876 1.00 83.56 95 MET A N 1
ATOM 811 C CA . MET A 1 95 ? -2.338 6.694 10.741 1.00 83.56 95 MET A CA 1
ATOM 812 C C . MET A 1 95 ? -1.466 6.562 11.996 1.00 83.56 95 MET A C 1
ATOM 814 O O . MET A 1 95 ? -0.248 6.554 11.870 1.00 83.56 95 MET A O 1
ATOM 818 N N . GLN A 1 96 ? -2.056 6.448 13.192 1.00 86.69 96 GLN A N 1
ATOM 819 C CA . GLN A 1 96 ? -1.311 6.205 14.437 1.00 86.69 96 GLN A CA 1
ATOM 820 C C . GLN A 1 96 ? -0.704 4.800 14.521 1.00 86.69 96 GLN A C 1
ATOM 822 O O . GLN A 1 96 ? 0.244 4.596 15.275 1.00 86.69 96 GLN A O 1
ATOM 827 N N . LEU A 1 97 ? -1.241 3.833 13.774 1.00 84.19 97 LEU A N 1
ATOM 828 C CA . LEU A 1 97 ? -0.700 2.471 13.717 1.00 84.19 97 LEU A CA 1
ATOM 829 C C . LEU A 1 97 ? 0.507 2.373 12.779 1.00 84.19 97 LEU A C 1
ATOM 831 O O . LEU A 1 97 ? 1.328 1.462 12.905 1.00 84.19 97 LEU A O 1
ATOM 835 N N . SER A 1 98 ? 0.629 3.327 11.861 1.00 82.69 98 SER A N 1
ATOM 836 C CA . SER A 1 98 ? 1.785 3.458 10.992 1.00 82.69 98 SER A CA 1
ATOM 837 C C . SER A 1 98 ? 2.910 4.222 11.689 1.00 82.69 98 SER A C 1
ATOM 839 O O . SER A 1 98 ? 2.718 5.341 12.162 1.00 82.69 98 SER A O 1
ATOM 841 N N . GLU A 1 99 ? 4.104 3.631 11.722 1.00 75.38 99 GLU A N 1
ATOM 842 C CA . GLU A 1 99 ? 5.283 4.233 12.361 1.00 75.38 99 GLU A CA 1
ATOM 843 C C . GLU A 1 99 ? 5.698 5.543 11.688 1.00 75.38 99 GLU A C 1
ATOM 845 O O . GLU A 1 99 ? 5.984 6.526 12.370 1.00 75.38 99 GLU A O 1
ATOM 850 N N . ASN A 1 100 ? 5.622 5.590 10.357 1.00 80.88 100 ASN A N 1
ATOM 851 C CA . ASN A 1 100 ? 5.997 6.758 9.561 1.00 80.88 100 ASN A CA 1
ATOM 852 C C . ASN A 1 100 ? 4.779 7.507 9.003 1.00 80.88 100 ASN A C 1
ATOM 854 O O . ASN A 1 100 ? 4.926 8.383 8.153 1.00 80.88 100 ASN A O 1
ATOM 858 N N . ARG A 1 101 ? 3.566 7.166 9.466 1.00 79.31 101 ARG A N 1
ATOM 859 C CA . ARG A 1 101 ? 2.280 7.633 8.904 1.00 79.31 101 ARG A CA 1
ATOM 860 C C . ARG A 1 101 ? 2.083 7.300 7.418 1.00 79.31 101 ARG A C 1
ATOM 862 O O . ARG A 1 101 ? 1.194 7.859 6.782 1.00 79.31 101 ARG A O 1
ATOM 869 N N . ASN A 1 102 ? 2.895 6.394 6.883 1.00 86.31 102 ASN A N 1
ATOM 870 C CA . ASN A 1 102 ? 2.757 5.795 5.563 1.00 86.31 102 ASN A CA 1
ATOM 871 C C . ASN A 1 102 ? 1.817 4.571 5.629 1.00 86.31 102 ASN A C 1
ATOM 873 O O . ASN A 1 102 ? 1.224 4.287 6.669 1.00 86.31 102 ASN A O 1
ATOM 877 N N . GLN A 1 103 ? 1.634 3.849 4.531 1.00 93.44 103 GLN A N 1
ATOM 878 C CA . GLN A 1 103 ? 0.815 2.633 4.453 1.00 93.44 103 GLN A CA 1
ATOM 879 C C . GLN A 1 103 ? -0.672 2.803 4.814 1.00 93.44 103 GLN A C 1
ATOM 881 O O . GLN A 1 103 ? -1.349 1.829 5.138 1.00 93.44 103 GLN A O 1
ATOM 886 N N . VAL A 1 104 ? -1.204 4.026 4.750 1.00 93.25 104 VAL A N 1
ATOM 887 C CA . VAL A 1 104 ? -2.633 4.323 4.911 1.00 93.25 104 VAL A CA 1
ATOM 888 C C . VAL A 1 104 ? -3.043 5.302 3.819 1.00 93.25 104 VAL A C 1
ATOM 890 O O . VAL A 1 104 ? -2.472 6.382 3.697 1.00 93.25 104 VAL A O 1
ATOM 893 N N . LYS A 1 105 ? -4.044 4.938 3.020 1.00 91.00 105 LYS A N 1
ATOM 894 C CA . LYS A 1 105 ? -4.551 5.751 1.909 1.00 91.00 105 LYS A CA 1
ATOM 895 C C . LYS A 1 105 ? -6.055 5.576 1.783 1.00 91.00 105 LYS A C 1
ATOM 897 O O . LYS A 1 105 ? -6.583 4.506 2.064 1.00 91.00 105 LYS A O 1
ATOM 902 N N . VAL A 1 106 ? -6.756 6.603 1.317 1.00 90.31 106 VAL A N 1
ATOM 903 C CA . VAL A 1 106 ? -8.168 6.490 0.934 1.00 90.31 106 VAL A CA 1
ATOM 904 C C . VAL A 1 106 ? -8.314 6.831 -0.541 1.00 90.31 106 VAL A C 1
ATOM 906 O O . VAL A 1 106 ? -7.759 7.817 -1.016 1.00 90.31 106 VAL A O 1
ATOM 909 N N . ILE A 1 107 ? -9.054 5.999 -1.269 1.00 88.81 107 ILE A N 1
ATOM 910 C CA . ILE A 1 107 ? -9.372 6.202 -2.686 1.00 88.81 107 ILE A CA 1
ATOM 911 C C . ILE A 1 107 ? -10.882 6.372 -2.874 1.00 88.81 107 ILE A C 1
ATOM 913 O O . ILE A 1 107 ? -11.686 5.861 -2.091 1.00 88.81 107 ILE A O 1
ATOM 917 N N . GLY A 1 108 ? -11.286 7.076 -3.934 1.00 81.25 108 GLY A N 1
ATOM 918 C CA . GLY A 1 108 ? -12.703 7.269 -4.267 1.00 81.25 108 GLY A CA 1
ATOM 919 C C . GLY A 1 108 ? -13.436 8.307 -3.406 1.00 81.25 108 GLY A C 1
ATOM 920 O O . GLY A 1 108 ? -14.668 8.269 -3.335 1.00 81.25 108 GLY A O 1
ATOM 921 N N . THR A 1 109 ? -12.695 9.209 -2.758 1.00 66.81 109 THR A N 1
ATOM 922 C CA . THR A 1 109 ? -13.196 10.475 -2.200 1.00 66.81 109 THR A CA 1
ATOM 923 C C . THR A 1 109 ? -13.168 11.540 -3.300 1.00 66.81 109 THR A C 1
ATOM 925 O O . THR A 1 109 ? -12.132 11.707 -3.945 1.00 66.81 109 THR A O 1
ATOM 928 N N . GLN A 1 110 ? -14.306 12.195 -3.554 1.00 52.09 110 GLN A N 1
ATOM 929 C CA . GLN A 1 110 ? -14.406 13.382 -4.415 1.00 52.09 110 GLN A CA 1
ATOM 930 C C . GLN A 1 110 ? -14.164 14.646 -3.600 1.00 52.09 110 GLN A C 1
ATOM 932 O O . GLN A 1 110 ? -14.634 14.665 -2.439 1.00 52.09 110 GLN A O 1
#

Sequence (110 aa):
MPVLIIGWGVYDKLTEKEKKEFALVANYETSYFYECYEYEYAKGNKNYEWSDRCFKSQEELLEFFGYEMIEDLDADAVYAKRLETYVEEDLKKWMQLSENRNQVKVIGTQ

Radius of gyration: 15.2 Å; Cα contacts (8 Å, |Δi|>4): 150; chains: 1; bounding box: 34×24×44 Å

pLDDT: mean 88.53, std 7.22, range [52.09, 96.12]

Nearest PDB structures (foldseek):
  7r31-assembly1_A  TM=3.924E-01  e=4.273E+00  Synechocystis sp. PCC 6803